Protein AF-A0A448XMS9-F1 (afdb_monomer)

Solvent-accessible surface area (backbone atoms only — not comparable to full-atom values): 6813 Å² total; per-residue (Å²): 132,88,84,91,87,87,87,84,85,77,86,89,79,88,83,79,82,87,79,84,84,72,88,73,87,71,83,70,85,76,69,38,57,69,62,58,57,54,64,42,72,87,54,39,53,44,63,43,46,81,79,64,52,74,44,74,65,49,86,79,61,89,88,71,41,74,46,56,38,33,46,28,46,38,54,87,47,80,95,64,62,53,72,51,73,49,80,45,80,47,76,65,75,87,76,78,85,129

pLDDT: mean 70.78, std 20.99, range [32.94, 93.31]

Mean predicted aligned error: 15.77 Å

Organism: NCBI:txid117903

Structure (mmCIF, N/CA/C/O backbone):
data_AF-A0A448XMS9-F1
#
_entry.id   AF-A0A448XMS9-F1
#
loop_
_atom_site.group_PDB
_atom_site.id
_atom_site.type_symbol
_atom_site.label_atom_id
_atom_site.label_alt_id
_atom_site.label_comp_id
_atom_site.label_asym_id
_atom_site.label_entity_id
_atom_site.label_seq_id
_atom_site.pdbx_PDB_ins_code
_atom_site.Cartn_x
_atom_site.Cartn_y
_atom_site.Cartn_z
_atom_site.occupancy
_atom_site.B_iso_or_equiv
_atom_site.auth_seq_id
_atom_site.auth_comp_id
_atom_site.auth_asym_id
_atom_site.auth_atom_id
_atom_site.pdbx_PDB_model_num
ATOM 1 N N . SER A 1 1 ? 60.998 -1.057 -38.858 1.00 36.53 1 SER A N 1
ATOM 2 C CA . SER A 1 1 ? 60.168 -1.760 -39.847 1.00 36.53 1 SER A CA 1
ATOM 3 C C . SER A 1 1 ? 59.436 -2.854 -39.115 1.00 36.53 1 SER A C 1
ATOM 5 O O . SER A 1 1 ? 60.133 -3.718 -38.608 1.00 36.53 1 SER A O 1
ATOM 7 N N . THR A 1 2 ? 58.100 -2.741 -39.057 1.00 35.16 2 THR A N 1
ATOM 8 C CA . THR A 1 2 ? 57.116 -3.808 -38.768 1.00 35.16 2 THR A CA 1
ATOM 9 C C . THR A 1 2 ? 57.244 -4.516 -37.385 1.00 35.16 2 THR A C 1
ATOM 11 O O . THR A 1 2 ? 58.330 -4.797 -36.919 1.00 35.16 2 THR A O 1
ATOM 14 N N . ASP A 1 3 ? 56.204 -4.824 -36.600 1.00 43.81 3 ASP A N 1
ATOM 15 C CA . ASP A 1 3 ? 54.865 -5.248 -36.992 1.00 43.81 3 ASP A CA 1
ATOM 16 C C . ASP A 1 3 ? 53.919 -5.514 -35.786 1.00 43.81 3 ASP A C 1
ATOM 18 O O . ASP A 1 3 ? 54.348 -5.975 -34.731 1.00 43.81 3 ASP A O 1
ATOM 22 N N . ARG A 1 4 ? 52.613 -5.312 -36.030 1.00 48.19 4 ARG A N 1
ATOM 23 C CA . ARG A 1 4 ? 51.492 -6.221 -35.676 1.00 48.19 4 ARG A CA 1
ATOM 24 C C . ARG A 1 4 ? 51.124 -6.567 -34.215 1.00 48.19 4 ARG A C 1
ATOM 26 O O . ARG A 1 4 ? 50.894 -7.738 -33.964 1.00 48.19 4 ARG A O 1
ATOM 33 N N . ASN A 1 5 ? 50.904 -5.634 -33.270 1.00 38.12 5 ASN A N 1
ATOM 34 C CA . ASN A 1 5 ? 50.096 -6.010 -32.074 1.00 38.12 5 ASN A CA 1
ATOM 35 C C . ASN A 1 5 ? 49.437 -4.875 -31.254 1.00 38.12 5 ASN A C 1
ATOM 37 O O . ASN A 1 5 ? 49.625 -4.772 -30.044 1.00 38.12 5 ASN A O 1
ATOM 41 N N . LYS A 1 6 ? 48.625 -4.004 -31.874 1.00 45.97 6 LYS A N 1
ATOM 42 C CA . LYS A 1 6 ? 47.795 -3.050 -31.096 1.00 45.97 6 LYS A CA 1
ATOM 43 C C . LYS A 1 6 ? 46.418 -2.720 -31.690 1.00 45.97 6 LYS A C 1
ATOM 45 O O . LYS A 1 6 ? 45.889 -1.643 -31.430 1.00 45.97 6 LYS A O 1
ATOM 50 N N . VAL A 1 7 ? 45.823 -3.616 -32.480 1.00 48.91 7 VAL A N 1
ATOM 51 C CA . VAL A 1 7 ? 44.520 -3.358 -33.131 1.00 48.91 7 VAL A CA 1
ATOM 52 C C . VAL A 1 7 ? 43.571 -4.556 -33.013 1.00 48.91 7 VAL A C 1
ATOM 54 O O . VAL A 1 7 ? 42.940 -4.939 -33.986 1.00 48.91 7 VAL A O 1
ATOM 57 N N . GLU A 1 8 ? 43.445 -5.165 -31.827 1.00 47.84 8 GLU A N 1
ATOM 58 C CA . GLU A 1 8 ? 42.467 -6.258 -31.660 1.00 47.84 8 GLU A CA 1
ATOM 59 C C . GLU A 1 8 ? 41.671 -6.282 -30.346 1.00 47.84 8 GLU A C 1
ATOM 61 O O . GLU A 1 8 ? 41.112 -7.309 -29.995 1.00 47.84 8 GLU A O 1
ATOM 66 N N . HIS A 1 9 ? 41.515 -5.163 -29.623 1.00 44.28 9 HIS A N 1
ATOM 67 C CA . HIS A 1 9 ? 40.657 -5.178 -28.418 1.00 44.28 9 HIS A CA 1
ATOM 68 C C . HIS A 1 9 ? 39.774 -3.950 -28.164 1.00 44.28 9 HIS A C 1
ATOM 70 O O . HIS A 1 9 ? 39.392 -3.690 -27.028 1.00 44.28 9 HIS A O 1
ATOM 76 N N . ARG A 1 10 ? 39.369 -3.205 -29.201 1.00 45.16 10 ARG A N 1
ATOM 77 C CA . ARG A 1 10 ? 38.305 -2.183 -29.052 1.00 45.16 10 ARG A CA 1
ATOM 78 C C . ARG A 1 10 ? 37.264 -2.194 -30.173 1.00 45.16 10 ARG A C 1
ATOM 80 O O . ARG A 1 10 ? 36.655 -1.173 -30.468 1.00 45.16 10 ARG A O 1
ATOM 87 N N . SER A 1 11 ? 37.035 -3.363 -30.770 1.00 49.12 11 SER A N 1
ATOM 88 C CA . SER A 1 11 ? 35.803 -3.597 -31.523 1.00 49.12 11 SER A CA 1
ATOM 89 C C . SER A 1 11 ? 34.629 -3.643 -30.540 1.00 49.12 11 SER A C 1
ATOM 91 O O . SER A 1 11 ? 34.742 -4.298 -29.503 1.00 49.12 11 SER A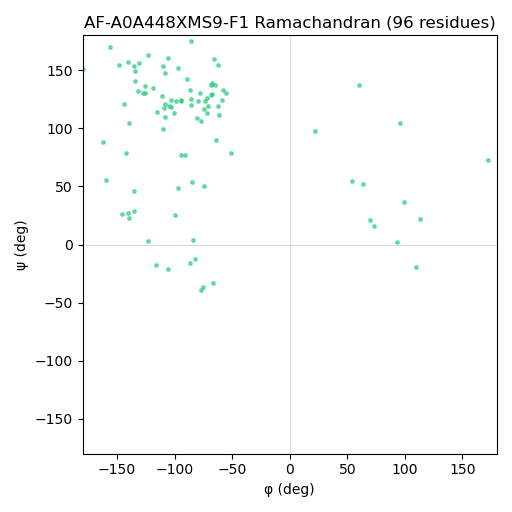 O 1
ATOM 93 N N . LYS A 1 12 ? 33.517 -2.994 -30.908 1.00 52.41 12 LYS A N 1
ATOM 94 C CA . LYS A 1 12 ? 32.184 -2.996 -30.263 1.00 52.41 12 LYS A CA 1
ATOM 95 C C . LYS A 1 12 ? 31.800 -1.826 -29.352 1.00 52.41 12 LYS A C 1
ATOM 97 O O . LYS A 1 12 ? 31.036 -2.026 -28.415 1.00 52.41 12 LYS A O 1
ATOM 102 N N . LEU A 1 13 ? 32.198 -0.596 -29.659 1.00 48.06 13 LEU A N 1
ATOM 103 C CA . LEU 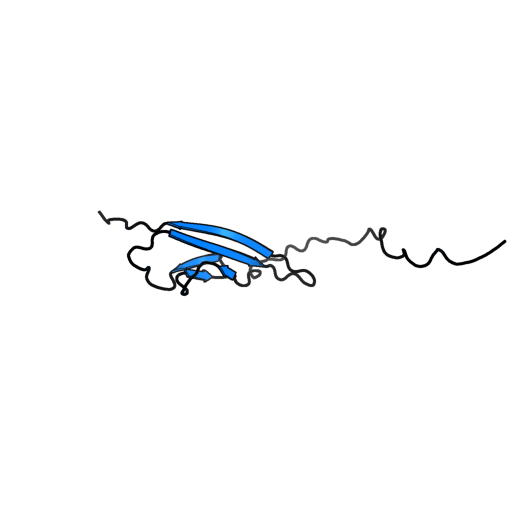A 1 13 ? 31.421 0.544 -29.171 1.00 48.06 13 LEU A CA 1
ATOM 104 C C . LEU A 1 13 ? 31.415 1.649 -30.228 1.00 48.06 13 LEU A C 1
ATOM 106 O O . LEU A 1 13 ? 32.475 2.162 -30.567 1.00 48.06 13 LEU A O 1
ATOM 110 N N . HIS A 1 14 ? 30.214 2.017 -30.678 1.00 43.25 14 HIS A N 1
ATOM 111 C CA . HIS A 1 14 ? 29.859 3.351 -31.180 1.00 43.25 14 HIS A CA 1
ATOM 112 C C . HIS A 1 14 ? 29.493 3.587 -32.657 1.00 43.25 14 HIS A C 1
ATOM 114 O O . HIS A 1 14 ? 29.494 4.741 -33.034 1.00 43.25 14 HIS A O 1
ATOM 120 N N . GLU A 1 15 ? 29.056 2.638 -33.489 1.00 45.47 15 GLU A N 1
ATOM 121 C CA . GLU A 1 15 ? 28.249 3.091 -34.650 1.00 45.47 15 GLU A CA 1
ATOM 122 C C . GLU A 1 15 ? 27.434 1.986 -35.309 1.00 45.47 15 GLU A C 1
ATOM 124 O O . GLU A 1 15 ? 27.855 1.321 -36.252 1.00 45.47 15 GLU A O 1
ATOM 129 N N . LYS A 1 16 ? 26.220 1.798 -34.799 1.00 36.25 16 LYS A N 1
ATOM 130 C CA . LYS A 1 16 ? 25.103 1.403 -35.649 1.00 36.25 16 LYS A CA 1
ATOM 131 C C . LYS A 1 16 ? 23.862 2.130 -35.150 1.00 36.25 16 LYS A C 1
ATOM 133 O O . LYS A 1 16 ? 23.086 1.611 -34.355 1.00 36.25 16 LYS A O 1
ATOM 138 N N . LEU A 1 17 ? 23.792 3.400 -35.543 1.00 48.47 17 LEU A N 1
ATOM 139 C CA . LEU A 1 17 ? 22.528 4.094 -35.738 1.00 48.47 17 LEU A CA 1
ATOM 140 C C . LEU A 1 17 ? 21.766 3.367 -36.858 1.00 48.47 17 LEU A C 1
ATOM 142 O O . LEU A 1 17 ? 22.390 2.750 -37.719 1.00 48.47 17 LEU A O 1
ATOM 146 N N . GLU A 1 18 ? 20.443 3.497 -36.823 1.00 48.25 18 GLU A N 1
ATOM 147 C CA . GLU A 1 18 ? 19.433 2.952 -37.746 1.00 48.25 18 GLU A CA 1
ATOM 148 C C . GLU A 1 18 ? 18.780 1.631 -37.312 1.00 48.25 18 GLU A C 1
ATOM 150 O O . GLU A 1 18 ? 19.347 0.541 -37.390 1.00 48.25 18 GLU A O 1
ATOM 155 N N . GLY A 1 19 ? 17.537 1.780 -36.847 1.00 32.94 19 GLY A N 1
ATOM 156 C CA . GLY A 1 19 ? 16.620 0.718 -36.455 1.00 32.94 19 GLY A CA 1
ATOM 157 C C . GLY A 1 19 ? 15.373 1.314 -35.804 1.00 32.94 19 GLY A C 1
ATOM 158 O O . GLY A 1 19 ? 15.264 1.315 -34.585 1.00 32.94 19 GLY A O 1
ATOM 159 N N . GLU A 1 20 ? 14.528 1.931 -36.631 1.00 42.94 20 GLU A N 1
ATOM 160 C CA . GLU A 1 20 ? 13.060 1.958 -36.529 1.00 42.94 20 GLU A CA 1
ATOM 161 C C . GLU A 1 20 ? 12.465 1.680 -35.134 1.00 42.94 20 GLU A C 1
ATOM 163 O O . GLU A 1 20 ? 12.252 0.535 -34.747 1.00 42.94 20 GLU A O 1
ATOM 168 N N . ALA A 1 21 ? 12.112 2.732 -34.395 1.00 42.81 21 ALA A N 1
ATOM 169 C CA . ALA A 1 21 ? 11.086 2.606 -33.365 1.00 42.81 21 ALA A CA 1
ATOM 170 C C . ALA A 1 21 ? 9.739 2.945 -34.012 1.00 42.81 21 ALA A C 1
ATOM 172 O O . ALA A 1 21 ? 9.229 4.059 -33.881 1.00 42.81 21 ALA A O 1
ATOM 173 N N . GLU A 1 22 ? 9.206 1.990 -34.777 1.00 42.69 22 GLU A N 1
ATOM 174 C CA . GLU A 1 22 ? 7.791 1.986 -35.125 1.00 42.69 22 GLU A CA 1
ATOM 175 C C . GLU A 1 22 ? 6.967 2.035 -33.834 1.00 42.69 22 GLU A C 1
ATOM 177 O O . GLU A 1 22 ? 7.202 1.289 -32.879 1.00 42.69 22 GLU A O 1
ATOM 182 N N . GLY A 1 23 ? 6.011 2.961 -33.791 1.00 48.62 23 GLY A N 1
ATOM 183 C CA . GLY A 1 23 ? 5.071 3.069 -32.692 1.00 48.62 23 GLY A CA 1
ATOM 184 C C . GLY A 1 23 ? 4.255 1.790 -32.585 1.00 48.62 23 GLY A C 1
ATOM 185 O O . GLY A 1 23 ? 3.406 1.524 -33.427 1.00 48.62 23 GLY A O 1
ATOM 186 N N . THR A 1 24 ? 4.472 1.033 -31.516 1.00 36.19 24 THR A N 1
ATOM 187 C CA . THR A 1 24 ? 3.476 0.076 -31.046 1.00 36.19 24 THR A CA 1
ATOM 188 C C . THR A 1 24 ? 2.937 0.620 -29.735 1.00 36.19 24 THR A C 1
ATOM 190 O O . THR A 1 24 ? 3.585 0.540 -28.693 1.00 36.19 24 THR A O 1
ATOM 193 N N . LEU A 1 25 ? 1.772 1.264 -29.821 1.00 43.31 25 LEU A N 1
ATOM 194 C CA . LEU A 1 25 ? 0.907 1.491 -28.672 1.00 43.31 25 LEU A CA 1
ATOM 195 C C . LEU A 1 25 ? 0.469 0.103 -28.202 1.00 43.31 25 LEU A C 1
ATOM 197 O O . LEU A 1 25 ? -0.505 -0.437 -28.715 1.00 43.31 25 LEU A O 1
ATOM 201 N N . HIS A 1 26 ? 1.238 -0.498 -27.299 1.00 44.44 26 HIS A N 1
ATOM 202 C CA . HIS A 1 26 ? 0.747 -1.638 -26.550 1.00 44.44 26 HIS A CA 1
ATOM 203 C C . HIS A 1 26 ? -0.240 -1.097 -25.515 1.00 44.44 26 HIS A C 1
ATOM 205 O O . HIS A 1 26 ? 0.075 -0.265 -24.662 1.00 44.44 26 HIS A O 1
ATOM 211 N N . ASP A 1 27 ? -1.472 -1.535 -25.684 1.00 44.41 27 ASP A N 1
ATOM 212 C CA . ASP A 1 27 ? -2.537 -1.617 -24.706 1.00 44.41 27 ASP A CA 1
ATOM 213 C C . ASP A 1 27 ? -2.045 -2.347 -23.444 1.00 44.41 27 ASP A C 1
ATOM 215 O O . ASP A 1 27 ? -2.305 -3.523 -23.218 1.00 44.41 27 ASP A O 1
ATOM 219 N N . HIS A 1 28 ? -1.303 -1.630 -22.597 1.00 49.19 28 HIS A N 1
ATOM 220 C CA . HIS A 1 28 ? -0.777 -2.117 -21.318 1.00 49.19 28 HIS A CA 1
ATOM 221 C C . HIS A 1 28 ? -1.871 -2.214 -20.241 1.00 49.19 28 HIS A C 1
ATOM 223 O O . HIS A 1 28 ? -1.727 -1.707 -19.129 1.00 49.19 28 HIS A O 1
ATOM 229 N N . GLU A 1 29 ? -2.987 -2.862 -20.569 1.00 50.38 29 GLU A N 1
ATOM 230 C CA . GLU A 1 29 ? -4.062 -3.173 -19.622 1.00 50.38 29 GLU A CA 1
ATOM 231 C C . GLU A 1 29 ? -3.779 -4.471 -18.830 1.00 50.38 29 GLU A C 1
ATOM 233 O O . GLU A 1 29 ? -4.586 -4.881 -18.001 1.00 50.38 29 GLU A O 1
ATOM 238 N N . GLY A 1 30 ? -2.605 -5.095 -19.028 1.00 44.84 30 GLY A N 1
ATOM 239 C CA . GLY A 1 30 ? -2.166 -6.318 -18.335 1.00 44.84 30 GLY A CA 1
ATOM 240 C C . GLY A 1 30 ? -0.829 -6.233 -17.577 1.00 44.84 30 GLY A C 1
ATOM 241 O O . GLY A 1 30 ? -0.386 -7.236 -17.023 1.00 44.84 30 GLY A O 1
ATOM 242 N N . ASP A 1 31 ? -0.175 -5.070 -17.522 1.00 50.88 31 ASP A N 1
ATOM 243 C CA . ASP A 1 31 ? 1.261 -4.959 -17.195 1.00 50.88 31 ASP A CA 1
ATOM 244 C C . ASP A 1 31 ? 1.555 -4.632 -15.725 1.00 50.88 31 ASP A C 1
ATOM 246 O O . ASP A 1 31 ? 2.315 -3.711 -15.414 1.00 50.88 31 ASP A O 1
ATOM 250 N N . ARG A 1 32 ? 0.936 -5.346 -14.782 1.00 49.12 32 ARG A N 1
ATOM 251 C CA . ARG A 1 32 ? 1.229 -5.129 -13.360 1.00 49.12 32 ARG A CA 1
ATOM 252 C C . ARG A 1 32 ? 1.291 -6.446 -12.609 1.00 49.12 32 ARG A C 1
ATOM 254 O O . ARG A 1 32 ? 0.268 -7.057 -12.312 1.00 49.12 32 ARG A O 1
ATOM 261 N N . GLU A 1 33 ? 2.507 -6.865 -12.290 1.00 45.22 33 GLU A N 1
ATOM 262 C CA . GLU A 1 33 ? 2.765 -7.979 -11.386 1.00 45.22 33 GLU A CA 1
ATOM 263 C C . GLU A 1 33 ? 3.364 -7.438 -10.062 1.00 45.22 33 GLU A C 1
ATOM 265 O O . GLU A 1 33 ? 3.856 -6.313 -9.978 1.00 45.22 33 GLU A O 1
ATOM 270 N N . ILE A 1 34 ? 3.154 -8.200 -8.990 1.00 51.81 34 ILE A N 1
ATOM 271 C CA . ILE A 1 34 ? 2.830 -7.815 -7.598 1.00 51.81 34 ILE A CA 1
ATOM 272 C C . ILE A 1 34 ? 3.918 -7.039 -6.809 1.00 51.81 34 ILE A C 1
ATOM 274 O O . ILE A 1 34 ? 5.106 -7.085 -7.121 1.00 51.81 34 ILE A O 1
ATOM 278 N N . LEU A 1 35 ? 3.475 -6.347 -5.746 1.00 52.28 35 LEU A N 1
ATOM 279 C CA . LEU A 1 35 ? 4.222 -5.423 -4.888 1.00 52.28 35 LEU A CA 1
ATOM 280 C C . LEU A 1 35 ? 4.955 -6.104 -3.717 1.00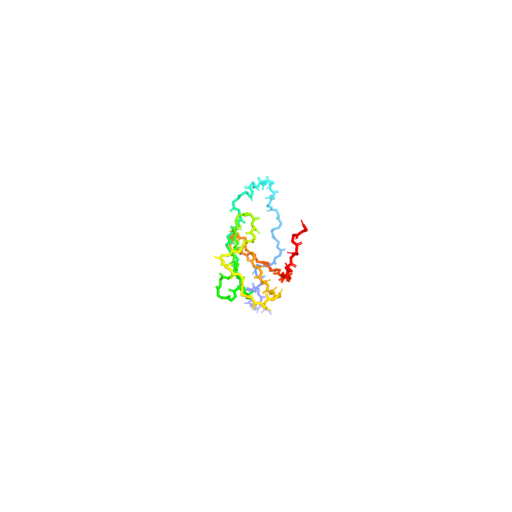 52.28 35 LEU A C 1
ATOM 282 O O . LEU A 1 35 ? 4.359 -6.887 -2.981 1.00 52.28 35 LEU A O 1
ATOM 286 N N . ASP A 1 36 ? 6.230 -5.761 -3.510 1.00 52.34 36 ASP A N 1
ATOM 287 C CA . ASP A 1 36 ? 6.966 -6.068 -2.270 1.00 52.34 36 ASP A CA 1
ATOM 288 C C . ASP A 1 36 ? 6.522 -5.088 -1.174 1.00 52.34 36 ASP A C 1
ATOM 290 O O . ASP A 1 36 ? 6.838 -3.899 -1.239 1.00 52.34 36 ASP A O 1
ATOM 294 N N . GLU A 1 37 ? 5.729 -5.569 -0.214 1.00 58.81 37 GLU A N 1
ATOM 295 C CA . GLU A 1 37 ? 5.120 -4.759 0.845 1.00 58.81 37 GLU A CA 1
ATOM 296 C C . GLU A 1 37 ? 5.977 -4.755 2.119 1.00 58.81 37 GLU A C 1
ATOM 298 O O . GLU A 1 37 ? 5.672 -5.412 3.121 1.00 58.81 37 GLU A O 1
ATOM 303 N N . GLN A 1 38 ? 7.058 -3.978 2.118 1.00 56.34 38 GLN A N 1
ATOM 304 C CA . GLN A 1 38 ? 7.837 -3.763 3.342 1.00 56.34 38 GLN A CA 1
ATOM 305 C C . GLN A 1 38 ? 7.028 -2.865 4.295 1.00 56.34 38 GLN A C 1
ATOM 307 O O . GLN A 1 38 ? 6.574 -1.785 3.911 1.00 56.34 38 GLN A O 1
ATOM 312 N N . GLY A 1 39 ? 6.824 -3.325 5.534 1.00 58.88 39 GLY A N 1
ATOM 313 C CA . GLY A 1 39 ? 5.978 -2.655 6.532 1.00 58.88 39 GLY A CA 1
ATOM 314 C C . GLY A 1 39 ? 4.521 -3.134 6.579 1.00 58.88 39 GLY A C 1
ATOM 315 O O . GLY A 1 39 ? 3.750 -2.645 7.407 1.00 58.88 39 GLY A O 1
ATOM 316 N N . ASN A 1 40 ? 4.136 -4.127 5.765 1.00 75.25 40 ASN A N 1
ATOM 317 C CA . ASN A 1 40 ? 2.862 -4.837 5.919 1.00 75.25 40 ASN A CA 1
ATOM 318 C C . ASN A 1 40 ? 2.965 -5.989 6.937 1.00 75.25 40 ASN A C 1
ATOM 320 O O . ASN A 1 40 ? 2.661 -7.154 6.654 1.00 75.25 40 ASN A O 1
ATOM 324 N N . ASP A 1 41 ? 3.430 -5.661 8.142 1.00 74.62 41 ASP A N 1
ATOM 325 C CA . ASP A 1 41 ? 3.652 -6.645 9.195 1.00 74.62 41 ASP A CA 1
ATOM 326 C C . ASP A 1 41 ? 2.358 -7.385 9.527 1.00 74.62 41 ASP A C 1
ATOM 328 O O . ASP A 1 41 ? 1.327 -6.801 9.864 1.00 74.62 41 ASP A O 1
ATOM 332 N N . GLY A 1 42 ? 2.417 -8.710 9.427 1.00 76.31 42 GLY A N 1
ATOM 333 C CA . GLY A 1 42 ? 1.264 -9.554 9.678 1.00 76.31 42 GLY A CA 1
ATOM 334 C C . GLY A 1 42 ? 0.170 -9.445 8.619 1.00 76.31 42 GLY A C 1
ATOM 335 O O . GLY A 1 42 ? -0.946 -9.817 8.945 1.00 76.31 42 GLY A O 1
ATOM 336 N N . ALA A 1 43 ? 0.445 -8.992 7.391 1.00 85.69 43 ALA A N 1
ATOM 337 C CA . ALA A 1 43 ? -0.528 -8.955 6.292 1.00 85.69 43 ALA A CA 1
ATOM 338 C C . ALA A 1 43 ? -1.826 -8.212 6.672 1.00 85.69 43 ALA A C 1
ATOM 340 O O . ALA A 1 43 ? -2.927 -8.777 6.650 1.00 85.69 43 ALA A O 1
ATOM 341 N N . ILE A 1 44 ? -1.670 -6.965 7.126 1.00 89.44 44 ILE A N 1
ATOM 342 C CA . ILE A 1 44 ? -2.760 -6.052 7.497 1.00 89.44 44 ILE A CA 1
ATOM 343 C C . ILE A 1 44 ? -3.425 -5.466 6.254 1.00 89.44 44 ILE A C 1
ATOM 345 O O . ILE A 1 44 ? -4.651 -5.348 6.201 1.00 89.44 44 ILE A O 1
ATOM 349 N N . PHE A 1 45 ? -2.613 -5.142 5.258 1.00 91.94 45 PHE A N 1
ATOM 350 C CA . PHE A 1 45 ? -3.022 -4.628 3.966 1.00 91.94 45 PHE A CA 1
ATOM 351 C C . PHE A 1 45 ? -2.890 -5.711 2.898 1.00 91.94 45 PHE A C 1
ATOM 353 O O . PHE A 1 45 ? -2.209 -6.719 3.080 1.00 91.94 45 PHE A O 1
ATOM 360 N N . THR A 1 46 ? -3.593 -5.515 1.799 1.00 92.62 46 THR A N 1
ATOM 361 C CA . THR A 1 46 ? -3.398 -6.247 0.553 1.00 92.62 46 THR A CA 1
ATOM 362 C C . THR A 1 46 ? -3.556 -5.263 -0.587 1.00 92.62 46 THR A C 1
ATOM 364 O O . THR A 1 46 ? -4.218 -4.234 -0.427 1.00 92.62 46 THR A O 1
ATOM 367 N N . ILE A 1 47 ? -2.981 -5.582 -1.734 1.00 92.00 47 ILE A N 1
ATOM 368 C CA . ILE A 1 47 ? -3.077 -4.765 -2.927 1.00 92.00 47 ILE A CA 1
ATOM 369 C C . ILE A 1 47 ? -3.441 -5.616 -4.132 1.00 92.00 47 ILE A C 1
ATOM 371 O O . ILE A 1 47 ? -2.840 -6.659 -4.389 1.00 92.00 47 ILE A O 1
ATOM 375 N N . ASP A 1 48 ? -4.431 -5.146 -4.882 1.00 91.19 48 ASP A N 1
ATOM 376 C CA . ASP A 1 48 ? -4.714 -5.694 -6.197 1.00 91.19 48 ASP A CA 1
ATOM 377 C C . ASP A 1 48 ? -3.595 -5.268 -7.166 1.00 91.19 48 ASP A C 1
ATOM 379 O O . ASP A 1 48 ? -3.387 -4.066 -7.365 1.00 91.19 48 ASP A O 1
ATOM 383 N N . PRO A 1 49 ? -2.857 -6.214 -7.770 1.00 83.88 49 PRO A N 1
ATOM 384 C CA . PRO A 1 49 ? -1.714 -5.872 -8.604 1.00 83.88 49 PRO A CA 1
ATOM 385 C C . PRO A 1 49 ? -2.119 -5.141 -9.883 1.00 83.88 49 PRO A C 1
ATOM 387 O O . PRO A 1 49 ? -1.390 -4.255 -10.307 1.00 83.88 49 PRO A O 1
ATOM 390 N N . SER A 1 50 ? -3.286 -5.442 -10.459 1.00 85.44 50 SER A N 1
ATOM 391 C CA . SER A 1 50 ? -3.745 -4.867 -11.730 1.00 85.44 50 SER A CA 1
ATOM 392 C C . SER A 1 50 ? -4.237 -3.422 -11.602 1.00 85.44 50 SER A C 1
ATOM 394 O O . SER A 1 50 ? -3.981 -2.590 -12.471 1.00 85.44 50 SER A O 1
ATOM 396 N N . THR A 1 51 ? -4.892 -3.095 -10.489 1.00 88.94 51 THR A N 1
ATOM 397 C CA . THR A 1 51 ? -5.538 -1.795 -10.251 1.00 88.94 51 THR A CA 1
ATOM 398 C C . THR A 1 51 ? -4.760 -0.912 -9.280 1.00 88.94 51 THR A C 1
ATOM 400 O O . THR A 1 51 ? -4.945 0.304 -9.272 1.00 88.94 51 THR A O 1
ATOM 403 N N . GLY A 1 52 ? -3.889 -1.499 -8.455 1.00 87.62 52 GLY A N 1
ATOM 404 C CA . GLY A 1 52 ? -3.204 -0.804 -7.367 1.00 87.62 52 GLY A CA 1
ATOM 405 C C . GLY A 1 52 ? -4.111 -0.473 -6.176 1.00 87.62 52 GLY A C 1
ATOM 406 O O . GLY A 1 52 ? -3.748 0.368 -5.353 1.00 87.62 52 GLY A O 1
ATOM 407 N N . LEU A 1 53 ? -5.295 -1.088 -6.074 1.00 93.06 53 LEU A N 1
ATOM 408 C CA . LEU A 1 53 ? -6.217 -0.851 -4.965 1.00 93.06 53 LEU A CA 1
ATOM 409 C C . LEU A 1 53 ? -5.687 -1.492 -3.676 1.00 93.06 53 LEU A C 1
ATOM 411 O O . LEU A 1 53 ? -5.649 -2.715 -3.566 1.00 93.06 53 LEU A O 1
ATOM 415 N N . VAL A 1 54 ? -5.329 -0.662 -2.692 1.00 91.50 54 VAL A N 1
ATOM 416 C CA . VAL A 1 54 ? -4.940 -1.114 -1.347 1.00 91.50 54 VAL A CA 1
ATOM 417 C C . VAL A 1 54 ? -6.185 -1.295 -0.479 1.00 91.50 54 VAL A C 1
ATOM 419 O O . VAL A 1 54 ? -6.962 -0.358 -0.290 1.00 91.50 54 VAL A O 1
ATOM 422 N N . LEU A 1 55 ? -6.353 -2.484 0.092 1.00 92.62 55 LEU A N 1
ATOM 423 C CA . LEU A 1 55 ? -7.455 -2.853 0.978 1.00 92.62 55 LEU A CA 1
ATOM 424 C C . LEU A 1 55 ? -6.930 -3.351 2.326 1.00 92.62 55 LEU A C 1
ATOM 426 O O . LEU A 1 55 ? -5.772 -3.738 2.465 1.00 92.62 55 LEU A O 1
ATOM 430 N N . LEU A 1 56 ? -7.810 -3.385 3.328 1.00 93.06 56 LEU A N 1
ATOM 431 C CA . LEU A 1 56 ? -7.543 -4.092 4.578 1.00 93.06 56 LEU A CA 1
ATOM 432 C C . LEU A 1 56 ? -7.795 -5.590 4.388 1.00 93.06 56 LEU A C 1
ATOM 434 O O . LEU A 1 56 ? -8.902 -5.996 4.046 1.00 93.06 56 LEU A O 1
ATOM 438 N N . ALA A 1 57 ? -6.786 -6.409 4.674 1.00 92.00 57 ALA A N 1
ATOM 439 C CA . ALA A 1 57 ? -6.897 -7.868 4.682 1.00 92.00 57 ALA A CA 1
ATOM 440 C C . ALA A 1 57 ? -7.387 -8.414 6.037 1.00 92.00 57 ALA A C 1
ATOM 442 O O . ALA A 1 57 ? -7.806 -9.567 6.142 1.00 92.00 57 ALA A O 1
ATOM 443 N N . ARG A 1 58 ? -7.333 -7.593 7.094 1.00 87.94 58 ARG A N 1
ATOM 444 C CA . ARG A 1 58 ? -7.793 -7.931 8.449 1.00 87.94 58 ARG A CA 1
ATOM 445 C C . ARG A 1 58 ? -8.151 -6.684 9.249 1.00 87.94 58 ARG A C 1
ATOM 447 O O . ARG A 1 58 ? -7.847 -5.557 8.867 1.00 87.94 58 ARG A O 1
ATOM 454 N N . GLN A 1 59 ? -8.770 -6.907 10.402 1.00 88.19 59 GLN A N 1
ATOM 455 C CA . GLN A 1 59 ? -9.111 -5.843 11.334 1.00 88.19 59 GLN A CA 1
ATOM 456 C C . GLN A 1 59 ? -7.856 -5.167 11.906 1.00 88.19 59 GLN A C 1
ATOM 458 O O . GLN A 1 59 ? -6.902 -5.829 12.316 1.00 88.19 59 GLN A O 1
ATOM 463 N N . LEU A 1 60 ? -7.895 -3.836 11.979 1.00 88.31 60 LEU A N 1
ATOM 464 C CA . LEU A 1 60 ? -6.831 -3.032 12.568 1.00 88.31 60 LEU A CA 1
ATOM 465 C C . LEU A 1 60 ? -6.731 -3.252 14.081 1.00 88.31 60 LEU A C 1
ATOM 467 O O . LEU A 1 60 ? -7.738 -3.288 14.795 1.00 88.31 60 LEU A O 1
ATOM 471 N N . LEU A 1 61 ? -5.497 -3.338 14.581 1.00 82.62 61 LEU A N 1
ATOM 472 C CA . LEU A 1 61 ? -5.237 -3.410 16.014 1.00 82.62 61 LEU A CA 1
ATOM 473 C C . LEU A 1 61 ? -5.595 -2.079 16.679 1.00 82.62 61 LEU A C 1
ATOM 475 O O . LEU A 1 61 ? -5.145 -1.005 16.271 1.00 82.62 61 LEU A O 1
ATOM 479 N N . ARG A 1 62 ? -6.397 -2.151 17.744 1.00 80.50 62 ARG A N 1
ATOM 480 C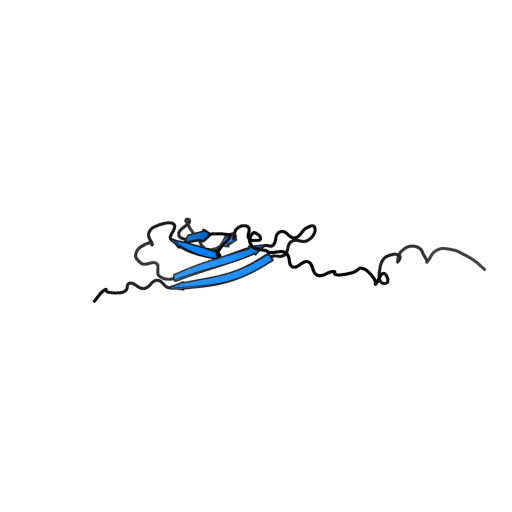 CA . ARG A 1 62 ? -6.806 -0.969 18.504 1.00 80.50 62 ARG A CA 1
ATOM 481 C C . ARG A 1 62 ? -5.557 -0.309 19.106 1.00 80.50 62 ARG A C 1
ATOM 483 O O . ARG A 1 62 ? -4.861 -0.923 19.904 1.00 80.50 62 ARG A O 1
ATOM 490 N N . GLY A 1 63 ? -5.291 0.942 18.730 1.00 82.81 63 GLY A N 1
ATOM 491 C CA . GLY A 1 63 ? -4.161 1.732 19.239 1.00 82.81 63 GLY A CA 1
ATOM 492 C C . GLY A 1 63 ? -3.041 1.980 18.227 1.00 82.81 63 GLY A C 1
ATOM 493 O O . GLY A 1 63 ? -2.310 2.955 18.389 1.00 82.81 63 GLY A O 1
ATOM 494 N N . VAL A 1 64 ? -2.948 1.193 17.151 1.00 87.19 64 VAL A N 1
ATOM 495 C CA . VAL A 1 64 ? -2.010 1.467 16.052 1.00 87.19 64 VAL A CA 1
ATOM 496 C C . VAL A 1 64 ? -2.668 2.428 15.065 1.00 87.19 64 VAL A C 1
ATOM 498 O O . VAL A 1 64 ? -3.734 2.139 14.523 1.00 87.19 64 VAL A O 1
ATOM 501 N N . ARG A 1 65 ? -2.047 3.594 14.862 1.00 88.75 65 ARG A N 1
ATOM 502 C CA . ARG A 1 65 ? -2.610 4.685 14.046 1.00 88.75 65 ARG A CA 1
ATOM 503 C C . ARG A 1 65 ? -1.816 5.020 12.796 1.00 88.75 65 ARG A C 1
ATOM 505 O O . ARG A 1 65 ? -2.362 5.680 11.927 1.00 88.75 65 ARG A O 1
ATOM 512 N N . ASN A 1 66 ? -0.558 4.605 12.721 1.00 90.06 66 ASN A N 1
ATOM 5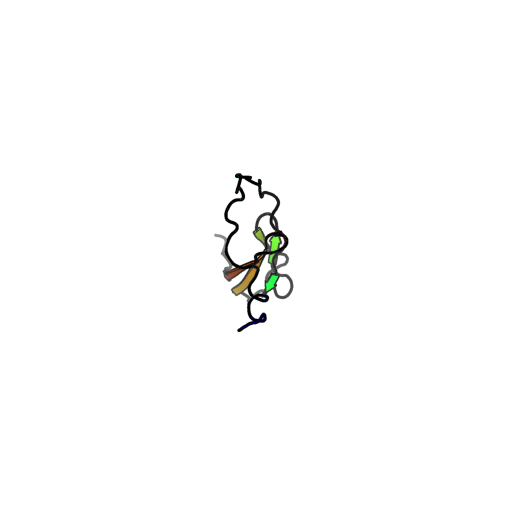13 C CA . ASN A 1 66 ? 0.329 4.945 11.619 1.00 90.06 66 ASN A CA 1
ATOM 514 C C . ASN A 1 66 ? 0.900 3.663 11.034 1.00 90.06 66 ASN A C 1
ATOM 516 O O . ASN A 1 66 ? 1.432 2.844 11.783 1.00 90.06 66 ASN A O 1
ATOM 520 N N . TYR A 1 67 ? 0.814 3.530 9.717 1.00 88.88 67 TYR A N 1
ATOM 521 C CA . TYR A 1 67 ? 1.444 2.455 8.963 1.00 88.88 67 TYR A CA 1
ATOM 522 C C . TYR A 1 67 ? 2.310 3.073 7.872 1.00 88.88 67 TYR A C 1
ATOM 524 O O . TYR A 1 67 ? 1.906 4.039 7.221 1.00 88.88 67 TYR A O 1
ATOM 532 N N . LEU A 1 68 ? 3.509 2.527 7.701 1.00 89.38 68 LEU A N 1
ATOM 533 C CA . LEU A 1 68 ? 4.411 2.897 6.623 1.00 89.38 68 LEU A CA 1
ATOM 534 C C . LEU A 1 68 ? 4.446 1.732 5.644 1.00 89.38 68 LEU A C 1
ATOM 536 O O . LEU A 1 68 ? 4.973 0.677 5.979 1.00 89.38 68 LEU A O 1
ATOM 540 N N . LEU A 1 69 ? 3.861 1.921 4.467 1.00 90.50 69 LEU A N 1
ATOM 541 C CA 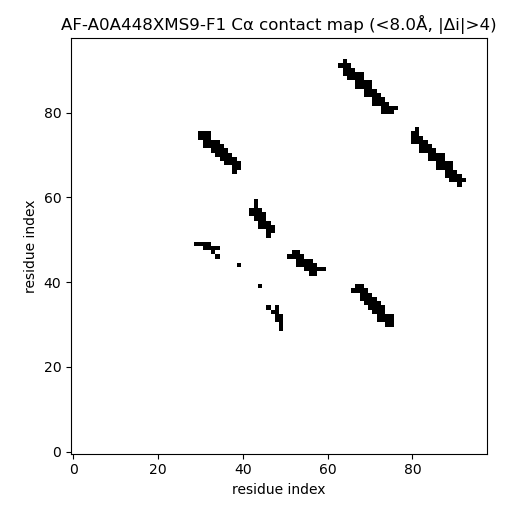. LEU A 1 69 ? 3.852 0.913 3.416 1.00 90.50 69 LEU A CA 1
ATOM 542 C C . LEU A 1 69 ? 4.878 1.304 2.363 1.00 90.50 69 LEU A C 1
ATOM 544 O O . LEU A 1 69 ? 4.813 2.407 1.823 1.00 90.50 69 LEU A O 1
ATOM 548 N N . VAL A 1 70 ? 5.813 0.414 2.060 1.00 90.44 70 VAL A N 1
ATOM 549 C CA . VAL A 1 70 ? 6.625 0.523 0.847 1.00 90.44 70 VAL A CA 1
ATOM 550 C C . VAL A 1 70 ? 5.952 -0.327 -0.215 1.00 90.44 70 VAL A C 1
ATOM 552 O O . VAL A 1 70 ? 5.700 -1.502 0.006 1.00 90.44 70 VAL A O 1
ATOM 555 N N . ILE A 1 71 ? 5.631 0.286 -1.346 1.00 89.38 71 ILE A N 1
ATOM 556 C CA . ILE A 1 71 ? 4.949 -0.346 -2.470 1.00 89.38 71 ILE A CA 1
ATOM 557 C C . ILE A 1 71 ? 5.923 -0.353 -3.647 1.00 89.38 71 ILE A C 1
ATOM 559 O O . ILE A 1 71 ? 6.297 0.716 -4.130 1.00 89.38 71 ILE A O 1
ATOM 563 N N . GLY A 1 72 ? 6.359 -1.534 -4.093 1.00 88.94 72 GLY A N 1
ATOM 564 C CA . GLY A 1 72 ? 7.310 -1.688 -5.203 1.00 88.94 72 GLY A CA 1
ATOM 565 C C . GLY A 1 72 ? 6.683 -2.261 -6.473 1.00 88.94 72 GLY A C 1
ATOM 566 O O . GLY A 1 72 ? 6.249 -3.397 -6.452 1.00 88.94 72 GLY A O 1
ATOM 567 N N . VAL A 1 73 ? 6.675 -1.529 -7.586 1.00 87.69 73 VAL A N 1
ATOM 568 C CA . VAL A 1 73 ? 6.195 -2.013 -8.894 1.00 87.69 73 VAL A CA 1
ATOM 569 C C . VAL A 1 73 ? 7.349 -2.494 -9.767 1.00 87.69 73 VAL A C 1
ATOM 571 O O . VAL A 1 73 ? 8.464 -1.971 -9.682 1.00 87.69 73 VAL A O 1
ATOM 574 N N . HIS A 1 74 ? 7.066 -3.437 -10.659 1.00 87.25 74 HIS A N 1
ATOM 575 C CA . HIS A 1 74 ? 7.980 -3.845 -11.717 1.00 87.25 74 HIS A CA 1
ATOM 576 C C . HIS A 1 74 ? 7.249 -3.966 -13.054 1.00 87.25 74 HIS A C 1
ATOM 578 O O . HIS A 1 74 ? 6.058 -4.266 -13.089 1.00 87.25 74 HIS A O 1
ATOM 584 N N . ASP A 1 75 ? 7.966 -3.711 -14.148 1.00 88.44 75 ASP A N 1
ATOM 585 C CA . ASP A 1 75 ? 7.479 -4.043 -15.487 1.00 88.44 75 ASP A CA 1
ATOM 586 C C . ASP A 1 75 ? 7.824 -5.499 -15.851 1.00 88.44 75 ASP A C 1
ATOM 588 O O . ASP A 1 75 ? 8.507 -6.204 -15.105 1.00 88.44 75 ASP A O 1
ATOM 592 N N . MET A 1 76 ? 7.343 -5.961 -17.006 1.00 86.69 76 MET A N 1
ATOM 593 C CA . MET A 1 76 ? 7.649 -7.293 -17.547 1.00 86.69 76 MET A CA 1
ATOM 594 C C . MET A 1 76 ? 8.747 -7.250 -18.618 1.00 86.69 76 MET A C 1
ATOM 596 O O . MET A 1 76 ? 8.813 -8.117 -19.495 1.00 86.69 76 MET A O 1
ATOM 600 N N . GLY A 1 77 ? 9.613 -6.232 -18.569 1.00 87.75 77 GLY A N 1
ATOM 601 C CA . GLY A 1 77 ? 10.664 -6.021 -19.556 1.00 87.75 77 GLY A CA 1
ATOM 602 C C . GLY A 1 77 ? 11.614 -7.218 -19.675 1.00 87.75 77 GLY A C 1
ATOM 603 O O . GLY A 1 77 ? 12.111 -7.756 -18.686 1.00 87.75 77 GLY A O 1
ATOM 604 N N . ARG A 1 78 ? 11.901 -7.637 -20.915 1.00 88.88 78 ARG A N 1
ATOM 605 C CA . ARG A 1 78 ? 12.902 -8.668 -21.245 1.00 88.88 78 ARG A CA 1
ATOM 606 C C . ARG A 1 78 ? 13.876 -8.114 -22.296 1.00 88.88 78 ARG A C 1
ATOM 608 O O . ARG A 1 78 ? 13.408 -7.586 -23.300 1.00 88.88 78 ARG A O 1
ATOM 615 N N . PRO A 1 79 ? 15.212 -8.223 -22.125 1.00 87.12 79 PRO A N 1
ATOM 616 C CA . PRO A 1 79 ? 15.929 -8.880 -21.026 1.00 87.12 79 PRO A CA 1
ATOM 617 C C . PRO A 1 79 ? 16.087 -8.013 -19.767 1.00 87.12 79 PRO A C 1
ATOM 619 O O . PRO A 1 79 ? 16.508 -8.531 -18.738 1.00 87.12 79 PRO A O 1
ATOM 622 N N . ILE A 1 80 ? 15.805 -6.709 -19.848 1.00 90.19 80 ILE A N 1
ATOM 623 C CA . ILE A 1 80 ? 15.964 -5.775 -18.729 1.00 90.19 80 ILE A CA 1
ATOM 624 C C . ILE A 1 80 ? 14.587 -5.446 -18.170 1.00 90.19 80 ILE A C 1
ATOM 626 O O . ILE A 1 80 ? 13.768 -4.855 -18.870 1.00 90.19 80 ILE A O 1
ATOM 630 N N . GLN A 1 81 ? 14.396 -5.784 -16.902 1.00 93.31 81 GLN A N 1
ATOM 631 C CA . GLN A 1 81 ? 13.244 -5.402 -16.102 1.00 93.31 81 GLN A CA 1
ATOM 632 C C . GLN A 1 81 ? 13.510 -4.063 -15.407 1.00 93.31 81 GLN A C 1
ATOM 634 O O . GLN A 1 81 ? 14.631 -3.809 -14.953 1.00 93.31 81 GLN A O 1
ATOM 639 N N . ARG A 1 82 ? 12.492 -3.210 -15.297 1.00 91.38 82 ARG A N 1
ATOM 640 C CA . ARG A 1 82 ? 12.547 -1.970 -14.512 1.00 91.38 82 ARG A CA 1
ATOM 641 C C . ARG A 1 82 ? 11.695 -2.110 -13.264 1.00 91.38 82 ARG A C 1
ATOM 643 O O . ARG A 1 82 ? 10.662 -2.773 -13.271 1.00 91.38 82 ARG A O 1
ATOM 650 N N . ASN A 1 83 ? 12.127 -1.446 -12.201 1.00 90.94 83 ASN A N 1
ATOM 651 C CA . ASN A 1 83 ? 11.415 -1.378 -10.937 1.00 90.94 83 ASN A CA 1
ATOM 652 C C . ASN A 1 83 ? 11.305 0.071 -10.450 1.00 90.94 83 ASN A C 1
ATOM 654 O O . ASN A 1 83 ? 12.094 0.941 -10.824 1.00 90.94 83 ASN A O 1
ATOM 658 N N . ALA A 1 84 ? 10.301 0.331 -9.621 1.00 88.0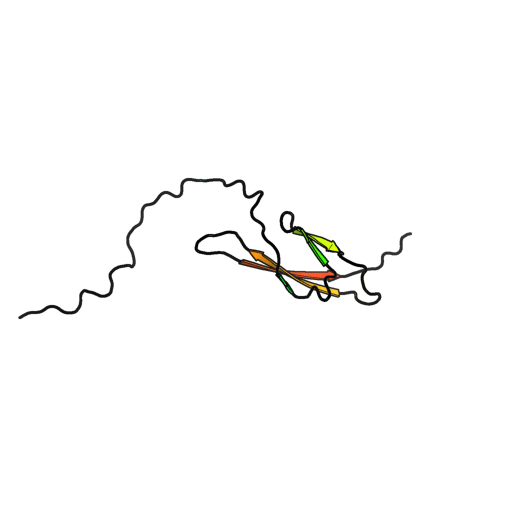6 84 ALA A N 1
ATOM 659 C CA . ALA A 1 84 ? 10.135 1.589 -8.905 1.00 88.06 84 ALA A CA 1
ATOM 660 C C . ALA A 1 84 ? 9.454 1.323 -7.562 1.00 88.06 84 ALA A C 1
ATOM 662 O O . ALA A 1 84 ? 8.717 0.351 -7.425 1.00 88.06 84 ALA A O 1
ATOM 663 N N . SER A 1 85 ? 9.669 2.187 -6.573 1.00 89.31 85 SER A N 1
ATOM 664 C CA . SER A 1 85 ? 8.997 2.081 -5.279 1.00 89.31 85 SER A CA 1
ATOM 665 C C . SER A 1 85 ? 8.479 3.423 -4.784 1.00 89.31 85 SER A C 1
ATOM 667 O O . SER A 1 85 ? 8.997 4.486 -5.133 1.00 89.31 85 SER A O 1
ATOM 669 N N . VAL A 1 86 ? 7.432 3.363 -3.965 1.00 89.38 86 VAL A N 1
ATOM 670 C CA . VAL A 1 86 ? 6.841 4.514 -3.287 1.00 89.38 86 VAL A CA 1
ATOM 671 C C . VAL A 1 86 ? 6.587 4.181 -1.824 1.00 89.38 86 VAL A C 1
ATOM 673 O O . VAL A 1 86 ? 6.157 3.079 -1.489 1.00 89.38 86 VAL A O 1
ATOM 676 N N . THR A 1 87 ? 6.837 5.151 -0.952 1.00 89.25 87 THR A N 1
ATOM 677 C CA . THR A 1 87 ? 6.510 5.051 0.470 1.00 89.25 87 THR A CA 1
ATOM 678 C C . THR A 1 87 ? 5.194 5.771 0.742 1.00 89.25 87 THR A C 1
ATOM 680 O O . THR A 1 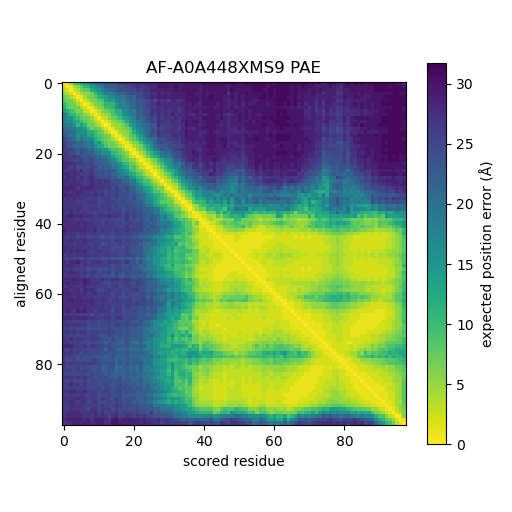87 ? 5.070 6.967 0.478 1.00 89.25 87 THR A O 1
ATOM 683 N N . VAL A 1 88 ? 4.223 5.057 1.304 1.00 89.56 88 VAL A N 1
ATOM 684 C CA . VAL A 1 88 ? 2.891 5.555 1.657 1.00 89.56 88 VAL A CA 1
ATOM 685 C C . VAL A 1 88 ? 2.755 5.602 3.174 1.00 89.56 88 VAL A C 1
ATOM 687 O O . VAL A 1 88 ? 2.992 4.613 3.867 1.00 89.56 88 VAL A O 1
ATOM 690 N N . ASN A 1 89 ? 2.358 6.761 3.699 1.00 91.94 89 ASN A N 1
ATOM 691 C CA . ASN A 1 89 ? 2.055 6.932 5.114 1.00 91.94 89 ASN A CA 1
ATOM 692 C C . ASN A 1 89 ? 0.536 6.889 5.319 1.00 91.94 89 ASN A C 1
ATOM 694 O O . ASN A 1 89 ? -0.181 7.766 4.839 1.00 91.94 89 ASN A O 1
ATOM 698 N N . VAL A 1 90 ? 0.048 5.856 6.003 1.00 90.94 90 VAL A N 1
ATOM 699 C CA . VAL A 1 90 ? -1.380 5.659 6.271 1.00 90.94 90 VAL A CA 1
ATOM 700 C C . VAL A 1 90 ? -1.673 6.051 7.712 1.00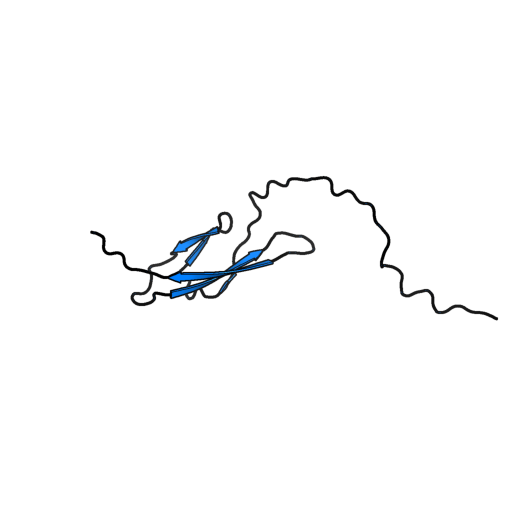 90.94 90 VAL A C 1
ATOM 702 O O . VAL A 1 90 ? -1.162 5.425 8.642 1.00 90.94 90 VAL A O 1
ATOM 705 N N . HIS A 1 91 ? -2.532 7.055 7.892 1.00 91.81 91 HIS A N 1
ATOM 706 C CA . HIS A 1 91 ? -2.987 7.506 9.203 1.00 91.81 91 HIS A CA 1
ATOM 707 C C . HIS A 1 91 ? -4.449 7.116 9.444 1.00 91.81 91 HIS A C 1
ATOM 709 O O . HIS A 1 91 ? -5.347 7.515 8.704 1.00 91.81 91 HIS A O 1
ATOM 715 N N . VAL A 1 92 ? -4.690 6.346 10.503 1.00 90.19 92 VAL A N 1
ATOM 716 C CA . VAL A 1 92 ? -6.013 5.839 10.874 1.00 90.19 92 VAL A CA 1
ATOM 717 C C . VAL A 1 92 ? -6.656 6.765 11.894 1.00 90.19 92 VAL A C 1
ATOM 719 O O . VAL A 1 92 ? -6.127 6.999 12.985 1.00 90.19 92 VAL A O 1
ATOM 722 N N . GLN A 1 93 ? -7.849 7.244 11.557 1.00 88.06 93 GLN A N 1
ATOM 723 C CA . GLN A 1 93 ? -8.673 8.070 12.426 1.00 88.06 93 GLN A CA 1
ATOM 724 C C . GLN A 1 93 ? -9.993 7.360 12.702 1.00 88.06 93 GLN A C 1
ATOM 726 O O . GLN A 1 93 ? -10.630 6.830 11.798 1.00 88.06 93 GLN A O 1
ATOM 731 N N . VAL A 1 94 ? -10.405 7.355 13.969 1.00 85.06 94 VAL A N 1
ATOM 732 C CA . VAL A 1 94 ? -11.770 6.975 14.330 1.00 85.06 94 VAL A CA 1
ATOM 733 C C . VAL A 1 94 ? -12.633 8.199 14.065 1.00 85.06 94 VAL A C 1
ATOM 735 O O . VAL A 1 94 ? -12.504 9.199 14.772 1.00 85.06 94 VAL A O 1
ATOM 738 N N . SER A 1 95 ? -13.471 8.145 13.037 1.00 79.31 95 SER A N 1
ATOM 739 C CA . SER A 1 95 ? -14.547 9.117 12.878 1.00 79.31 95 SER A CA 1
ATOM 740 C C . SER A 1 95 ? -15.677 8.747 13.832 1.00 79.31 95 SER A C 1
ATOM 742 O O . SER A 1 95 ? -16.101 7.593 13.875 1.00 79.31 95 SER A O 1
ATOM 744 N N . ALA A 1 96 ? -16.165 9.714 14.604 1.00 78.50 96 ALA A N 1
ATOM 745 C CA . ALA A 1 96 ? -17.484 9.585 15.203 1.00 78.50 96 ALA A CA 1
ATOM 746 C C . ALA A 1 96 ? -18.510 9.788 14.080 1.00 78.50 96 ALA A C 1
ATOM 748 O O . ALA A 1 96 ? -18.454 10.807 13.391 1.00 78.50 96 ALA A O 1
ATOM 749 N N . GLU A 1 97 ? -19.402 8.824 13.863 1.00 70.75 97 GLU A N 1
ATOM 750 C CA . GLU A 1 97 ? -20.643 9.107 13.139 1.00 70.75 97 GLU A CA 1
ATOM 751 C C . GLU A 1 97 ? -21.484 10.042 14.021 1.00 70.75 97 GLU A C 1
ATOM 753 O O . GLU A 1 97 ? -21.607 9.808 15.227 1.00 70.75 97 GLU A O 1
ATOM 758 N N . ILE A 1 98 ? -21.963 11.142 13.432 1.00 49.72 98 ILE A N 1
ATOM 759 C CA . ILE A 1 98 ? -22.920 12.070 14.053 1.00 49.72 98 ILE A CA 1
ATOM 760 C C . ILE A 1 98 ? -24.317 11.475 13.913 1.00 49.72 98 ILE A C 1
ATOM 762 O O . ILE A 1 98 ? -24.639 11.049 12.781 1.00 49.72 98 ILE A O 1
#

Radius of gyration: 25.18 Å; Cα contacts (8 Å, |Δi|>4): 112; chains: 1; bounding box: 83×22×59 Å

Nearest PDB structures (foldseek):
  4l8h-assembly1_B  TM=3.240E-01  e=5.110E-01  Qubevirus durum
  7o7l-assembly1_B  TM=4.639E-01  e=9.601E+00  Homo sapiens

Foldseek 3Di:
DDDDDDPDPPPDDDDDDDDDPDDDPPPVQPWFDAWDWDQCPPVQWDADRNPRDIDGPDDDDPPDFWTWTKTKTWGPDPPDIDIDIDIDIGGDDDDDDD

Sequence (98 aa):
STDRNKVEHRSKLHEKLEGEAEGTLHDHEGDREILDEQGNDGAIFTIDPSTGLVLLARQLLRGVRNYLLVIGVHDMGRPIQRNASVTVNVHVQVSAEI

InterPro domains:
  IPR015919 Cadherin-like superfamily [SSF49313] (27-92)

Secondary structure (DSSP, 8-state):
-----SSSS--SSS--------------SS--B----BT-TTS-EEE-TTT--EEESSPPPTT--EEEEEEEEE---SS---EEEEEEEEE---PPP-